Protein AF-A0A166PIR3-F1 (afdb_monomer)

Organism: NCBI:txid1759441

Sequence (147 aa):
MHLSLSPREQIDESRRELRRVRAALDNSKSRRINSALRMPRDEYEPLSVVCKADGERSAQFPENFRCLWSYDLKAAKALAHDYQLPVTSVREVNLNNITAHIGMQTSACIVAIPVPRGRGSRWMCGNATHSTSVRDTIVDLHCIRRG

Structure (mmCIF, N/CA/C/O backbone):
data_AF-A0A166PIR3-F1
#
_entry.id   AF-A0A166PIR3-F1
#
loop_
_atom_site.group_PDB
_atom_site.id
_atom_site.type_symbol
_atom_site.label_atom_id
_atom_site.label_alt_id
_atom_site.label_comp_id
_atom_site.label_asym_id
_atom_site.label_entity_id
_atom_site.label_seq_id
_atom_site.pdbx_PDB_ins_code
_atom_site.Cartn_x
_atom_site.Cartn_y
_atom_site.Cartn_z
_atom_site.occupancy
_atom_site.B_iso_or_equiv
_atom_site.auth_seq_id
_atom_site.auth_comp_id
_atom_site.auth_asym_id
_atom_site.auth_atom_id
_atom_site.pdbx_PDB_model_num
ATOM 1 N N . MET A 1 1 ? -31.248 19.535 7.080 1.00 35.66 1 MET A N 1
ATOM 2 C CA . MET A 1 1 ? -31.543 18.831 8.346 1.00 35.66 1 MET A CA 1
ATOM 3 C C . MET A 1 1 ? -30.239 18.228 8.856 1.00 35.66 1 MET A C 1
ATOM 5 O O . MET A 1 1 ? -29.675 17.402 8.155 1.00 35.66 1 MET A O 1
ATOM 9 N N . HIS A 1 2 ? -29.710 18.693 9.991 1.00 58.38 2 HIS A N 1
ATOM 10 C CA . HIS A 1 2 ? -28.544 18.082 10.643 1.00 58.38 2 HIS A CA 1
ATOM 11 C C . HIS A 1 2 ? -29.064 16.971 11.556 1.00 58.38 2 HIS A C 1
ATOM 13 O O . HIS A 1 2 ? -29.618 17.250 12.618 1.00 58.38 2 HIS A O 1
ATOM 19 N N . LEU A 1 3 ? -28.974 15.724 11.096 1.00 63.56 3 LEU A N 1
ATOM 20 C CA . LEU A 1 3 ? -29.305 14.562 11.912 1.00 63.56 3 LEU A CA 1
ATOM 21 C C . LEU A 1 3 ? -28.157 14.363 12.902 1.00 63.56 3 LEU A C 1
ATOM 23 O O . LEU A 1 3 ? -27.098 13.852 12.551 1.00 63.56 3 LEU A O 1
ATOM 27 N N . SER A 1 4 ? -28.351 14.834 14.131 1.00 74.25 4 SER A N 1
ATOM 28 C CA . SER A 1 4 ? -27.446 14.542 15.235 1.00 74.25 4 SER A CA 1
ATOM 29 C C . SER A 1 4 ? -27.486 13.041 15.508 1.00 74.25 4 SER A C 1
ATOM 31 O O . SER A 1 4 ? -28.507 12.526 15.964 1.00 74.25 4 SER A O 1
ATOM 33 N N . LEU A 1 5 ? -26.377 12.361 15.215 1.00 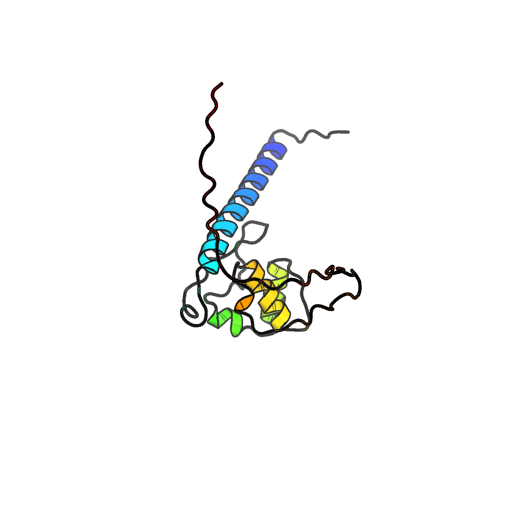76.12 5 LEU A N 1
ATOM 34 C CA . LEU A 1 5 ? -26.131 10.972 15.601 1.00 76.12 5 LEU A CA 1
ATOM 35 C C . LEU A 1 5 ? -26.435 10.780 17.091 1.00 76.12 5 LEU A C 1
ATOM 37 O O . LEU A 1 5 ? -26.172 11.681 17.896 1.00 76.12 5 LEU A O 1
ATOM 41 N N . SER A 1 6 ? -26.949 9.614 17.476 1.00 84.69 6 SER A N 1
ATOM 42 C CA . SER A 1 6 ? -27.104 9.279 18.891 1.00 84.69 6 SER A CA 1
ATOM 43 C C . SER A 1 6 ? -25.738 9.278 19.598 1.00 84.69 6 SER A C 1
ATOM 45 O O . SER A 1 6 ? -24.712 9.029 18.960 1.00 84.69 6 SER A O 1
ATOM 47 N N . PRO A 1 7 ? -25.672 9.496 20.923 1.00 80.38 7 PRO A N 1
ATOM 48 C CA . PRO A 1 7 ? -24.397 9.509 21.647 1.00 80.38 7 PRO A CA 1
ATOM 49 C C . PRO A 1 7 ? -23.550 8.240 21.453 1.00 80.38 7 PRO A C 1
ATOM 51 O O . PRO A 1 7 ?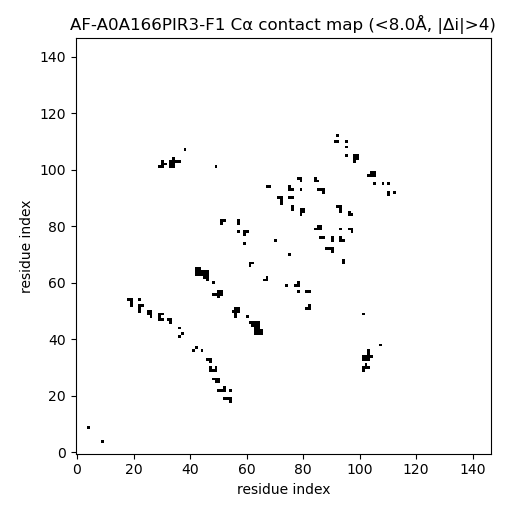 -22.325 8.306 21.459 1.00 80.38 7 PRO A O 1
ATOM 54 N N . ARG A 1 8 ? -24.185 7.079 21.238 1.00 84.62 8 ARG A N 1
ATOM 55 C CA . ARG A 1 8 ? -23.481 5.819 20.951 1.00 84.62 8 ARG A CA 1
ATOM 56 C C . ARG A 1 8 ? -22.851 5.827 19.560 1.00 84.62 8 ARG A C 1
ATOM 58 O O . ARG A 1 8 ? -21.671 5.525 19.429 1.00 84.62 8 ARG A O 1
ATOM 65 N N . GLU A 1 9 ? -23.604 6.256 18.552 1.00 85.00 9 GLU A N 1
ATOM 66 C CA . GLU A 1 9 ? -23.108 6.382 17.177 1.00 85.00 9 GLU A CA 1
ATOM 67 C C . GLU A 1 9 ? -21.992 7.429 17.067 1.00 85.00 9 GLU A C 1
ATOM 69 O O . GLU A 1 9 ? -21.027 7.227 16.336 1.00 85.00 9 GLU A O 1
ATOM 74 N N . GLN A 1 10 ? -22.064 8.513 17.847 1.00 83.81 10 GLN A N 1
ATOM 75 C CA . GLN A 1 10 ? -20.995 9.514 17.925 1.00 83.81 10 GLN A CA 1
ATOM 76 C C . GLN A 1 10 ? -19.699 8.936 18.506 1.00 83.81 10 GLN A C 1
ATOM 78 O O . GLN A 1 10 ? -18.613 9.238 18.008 1.00 83.81 10 GLN A O 1
ATOM 83 N N . ILE A 1 11 ? -19.795 8.100 19.546 1.00 87.75 11 ILE A N 1
ATOM 84 C CA . ILE A 1 11 ? -18.632 7.426 20.140 1.00 87.75 11 ILE A CA 1
ATOM 85 C C . ILE A 1 11 ? -18.026 6.439 19.141 1.00 87.75 11 ILE A C 1
ATOM 87 O O . ILE A 1 11 ? -16.803 6.395 18.989 1.00 87.75 11 ILE A O 1
ATOM 91 N N . ASP A 1 12 ? -18.855 5.664 18.448 1.00 86.88 12 ASP A N 1
ATOM 92 C CA . ASP A 1 12 ? -18.386 4.677 17.477 1.00 86.88 12 ASP A CA 1
ATOM 93 C C . ASP A 1 12 ? -17.743 5.328 16.251 1.00 86.88 12 ASP A C 1
ATOM 95 O O . ASP A 1 12 ? -16.691 4.861 15.798 1.00 86.88 12 ASP A O 1
ATOM 99 N N . GLU A 1 13 ? -18.294 6.442 15.764 1.00 85.69 13 GLU A N 1
ATOM 100 C CA . GLU A 1 13 ? -17.669 7.218 14.692 1.00 85.69 13 GLU A CA 1
ATOM 101 C C . GLU A 1 13 ? -16.367 7.865 15.164 1.00 85.69 13 GLU A C 1
ATOM 103 O O . GLU A 1 13 ? -15.344 7.740 14.496 1.00 85.69 13 GLU A O 1
ATOM 108 N N . SER A 1 14 ? -16.340 8.436 16.370 1.00 84.81 14 SER A N 1
ATOM 109 C CA . SER A 1 14 ? -15.109 8.998 16.945 1.00 84.81 14 SER A CA 1
ATOM 110 C C . SER A 1 14 ? -14.009 7.941 17.075 1.00 84.81 14 SER A C 1
ATOM 112 O O . SER A 1 14 ? -12.848 8.184 16.749 1.00 84.81 14 SER A O 1
ATOM 114 N N . ARG A 1 15 ? -14.358 6.722 17.500 1.00 87.62 15 ARG A N 1
ATOM 115 C CA . ARG A 1 15 ? -13.419 5.592 17.554 1.00 87.62 15 ARG A CA 1
ATOM 116 C C . ARG A 1 15 ? -12.943 5.181 16.164 1.00 87.62 15 ARG A C 1
ATOM 118 O O . ARG A 1 15 ? -11.777 4.819 16.014 1.00 87.62 15 ARG A O 1
ATOM 125 N N . ARG A 1 16 ? -13.822 5.207 15.160 1.00 86.44 16 ARG A N 1
ATOM 126 C CA . ARG A 1 16 ? -13.473 4.922 13.761 1.00 86.44 16 ARG A CA 1
ATOM 127 C C . ARG A 1 16 ? -12.494 5.960 13.223 1.00 86.44 16 ARG A C 1
ATOM 129 O O . ARG A 1 16 ? -11.480 5.576 12.646 1.00 86.44 16 ARG A O 1
ATOM 136 N N . GLU A 1 17 ? -12.743 7.235 13.485 1.00 86.44 17 GLU A N 1
ATOM 137 C CA . GLU A 1 17 ? -11.853 8.332 13.112 1.00 86.44 17 GLU A CA 1
ATOM 138 C C . GLU A 1 17 ? -10.486 8.222 13.786 1.00 86.44 17 GLU A C 1
ATOM 140 O O . GLU A 1 17 ? -9.456 8.290 13.118 1.00 86.44 17 GLU A O 1
ATOM 145 N N . LEU A 1 18 ? -10.441 7.927 15.087 1.00 89.19 18 LEU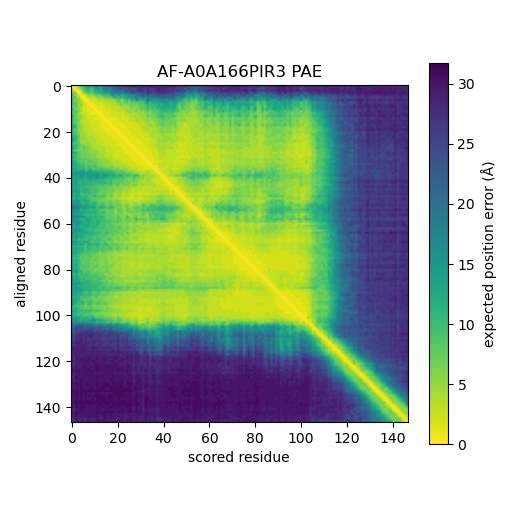 A N 1
ATOM 146 C CA . LEU A 1 18 ? -9.171 7.699 15.781 1.00 89.19 18 LEU A CA 1
ATOM 147 C C . LEU A 1 18 ? -8.373 6.539 15.170 1.00 89.19 18 LEU A C 1
ATOM 149 O O . LEU A 1 18 ? -7.153 6.650 15.031 1.00 89.19 18 LEU A O 1
ATOM 153 N N . ARG A 1 19 ? -9.037 5.449 14.757 1.00 87.19 19 ARG A N 1
ATOM 154 C CA . ARG A 1 19 ? -8.373 4.345 14.042 1.00 87.19 19 ARG A CA 1
ATOM 155 C C . ARG A 1 19 ? -7.810 4.800 12.695 1.00 87.19 19 ARG A C 1
ATOM 157 O O . ARG A 1 19 ? -6.658 4.487 12.403 1.00 87.19 19 ARG A O 1
ATOM 164 N N . ARG A 1 20 ? -8.568 5.581 11.918 1.00 85.56 20 ARG A N 1
ATOM 165 C CA . ARG A 1 20 ? -8.118 6.151 10.634 1.00 85.56 20 ARG A CA 1
ATOM 166 C C . ARG A 1 20 ? -6.888 7.040 10.814 1.00 85.56 20 ARG A C 1
ATOM 168 O O . ARG A 1 20 ? -5.886 6.851 10.128 1.00 85.56 20 ARG A O 1
ATOM 175 N N . VAL A 1 21 ? -6.929 7.965 11.774 1.00 88.50 21 VAL A N 1
ATOM 176 C CA . VAL A 1 21 ? -5.812 8.878 12.068 1.00 88.50 21 VAL A CA 1
ATOM 177 C C . VAL A 1 21 ? -4.588 8.105 12.548 1.00 88.50 21 VAL A C 1
ATOM 179 O O . VAL A 1 21 ? -3.468 8.387 12.115 1.00 88.50 21 VAL A O 1
ATOM 182 N N . ARG A 1 22 ? -4.778 7.098 13.407 1.00 88.44 22 ARG A N 1
ATOM 183 C CA . ARG A 1 22 ? -3.672 6.268 13.883 1.00 88.44 22 ARG A CA 1
ATOM 184 C C . ARG A 1 22 ? -3.019 5.490 12.743 1.00 88.44 22 ARG A C 1
ATOM 186 O O . ARG A 1 22 ? -1.795 5.517 12.633 1.00 88.44 22 ARG A O 1
ATOM 193 N N . ALA A 1 23 ? -3.820 4.869 11.881 1.00 87.38 23 ALA A N 1
ATOM 194 C CA . ALA A 1 23 ? -3.328 4.176 10.697 1.00 87.38 23 ALA A CA 1
ATOM 195 C C . ALA A 1 23 ? -2.573 5.134 9.763 1.00 87.38 23 ALA A C 1
ATOM 197 O O . ALA A 1 23 ? -1.481 4.811 9.307 1.00 87.38 23 ALA A O 1
ATOM 198 N N . ALA A 1 24 ? -3.084 6.348 9.540 1.00 86.50 24 ALA A N 1
ATOM 199 C CA . ALA A 1 24 ? -2.401 7.359 8.733 1.00 86.50 24 ALA A CA 1
ATOM 200 C C . ALA A 1 24 ? -1.043 7.778 9.328 1.00 86.50 24 ALA A C 1
ATOM 202 O O . ALA A 1 24 ? -0.068 7.948 8.590 1.00 86.50 24 ALA A O 1
ATOM 203 N N . LEU 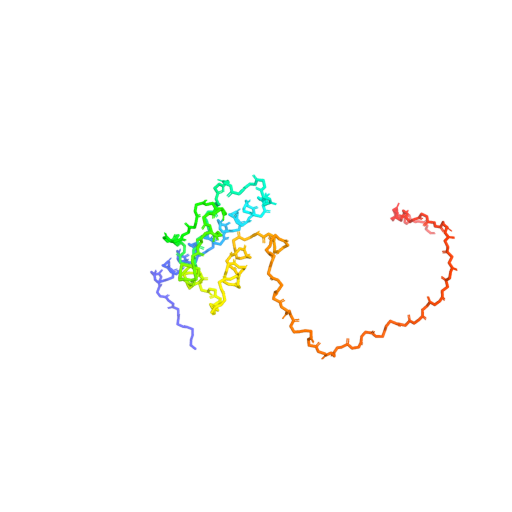A 1 25 ? -0.954 7.910 10.655 1.00 89.69 25 LEU A N 1
ATOM 204 C CA . LEU A 1 25 ? 0.300 8.209 11.346 1.00 89.69 25 LEU A CA 1
ATOM 205 C C . LEU A 1 25 ? 1.314 7.074 11.192 1.00 89.69 25 LEU A C 1
ATOM 207 O O . LEU A 1 25 ? 2.475 7.329 10.867 1.00 89.69 25 LEU A O 1
ATOM 211 N N . ASP A 1 26 ? 0.889 5.836 11.424 1.00 90.00 26 ASP A N 1
ATOM 212 C CA . ASP A 1 26 ? 1.772 4.678 11.316 1.00 90.00 26 ASP A CA 1
ATOM 213 C C . ASP A 1 26 ? 2.206 4.467 9.853 1.00 90.00 26 ASP A C 1
ATOM 215 O O . ASP A 1 26 ? 3.397 4.316 9.597 1.00 90.00 26 ASP A O 1
ATOM 219 N N . ASN A 1 27 ? 1.311 4.674 8.882 1.00 90.44 27 ASN A N 1
ATOM 220 C CA . ASN A 1 27 ? 1.644 4.704 7.454 1.00 90.44 27 ASN A CA 1
ATOM 221 C C . ASN A 1 27 ? 2.685 5.771 7.112 1.00 90.44 27 ASN A C 1
ATOM 223 O O . ASN A 1 27 ? 3.586 5.524 6.316 1.00 90.44 27 ASN A O 1
ATOM 227 N N . SER A 1 28 ? 2.589 6.961 7.707 1.00 88.62 28 SER A N 1
ATOM 228 C CA . SER A 1 28 ? 3.582 8.022 7.515 1.00 88.62 28 SER A CA 1
ATOM 229 C C . SER A 1 28 ? 4.961 7.602 8.033 1.00 88.62 28 SER A C 1
ATOM 231 O O . SER A 1 28 ? 5.967 7.813 7.354 1.00 88.62 28 SER A O 1
ATOM 233 N N . LYS A 1 29 ? 5.026 6.944 9.198 1.00 90.69 29 LYS A N 1
ATOM 234 C CA . LYS A 1 29 ? 6.281 6.397 9.741 1.00 90.69 29 LYS A CA 1
ATOM 235 C C . LYS A 1 29 ? 6.842 5.295 8.850 1.00 90.69 29 LYS A C 1
ATOM 237 O O . LYS A 1 29 ? 8.019 5.351 8.506 1.00 90.69 29 LYS A O 1
ATOM 242 N N . SER A 1 30 ? 6.005 4.351 8.429 1.00 90.75 30 SER A N 1
ATOM 243 C CA . SER A 1 30 ? 6.403 3.263 7.536 1.00 90.75 30 SER A CA 1
ATOM 244 C C . SER A 1 30 ? 6.928 3.791 6.208 1.00 90.75 30 SER A C 1
ATOM 246 O O . SER A 1 30 ? 8.013 3.403 5.791 1.00 90.75 30 SER A O 1
ATOM 248 N N . ARG A 1 31 ? 6.246 4.769 5.599 1.00 90.75 31 ARG A N 1
ATOM 249 C CA . ARG A 1 31 ? 6.712 5.431 4.371 1.00 90.75 31 ARG A CA 1
ATOM 250 C C . ARG A 1 31 ? 8.060 6.116 4.552 1.00 90.75 31 ARG A C 1
ATOM 252 O O . ARG A 1 31 ? 8.899 6.019 3.667 1.00 90.75 31 ARG A O 1
ATOM 259 N N . ARG A 1 32 ? 8.304 6.772 5.692 1.00 89.12 32 ARG A N 1
ATOM 260 C CA . ARG A 1 32 ? 9.613 7.380 5.991 1.00 89.12 32 ARG A CA 1
ATOM 261 C C . ARG A 1 32 ? 10.717 6.331 6.088 1.00 89.12 32 ARG A C 1
ATOM 263 O O . ARG A 1 32 ? 11.764 6.526 5.480 1.00 89.12 32 ARG A O 1
ATOM 270 N N . ILE A 1 33 ? 10.469 5.228 6.792 1.00 88.06 33 ILE A N 1
ATOM 271 C CA . ILE A 1 33 ? 11.425 4.116 6.905 1.00 88.06 33 ILE A CA 1
ATOM 272 C C . ILE A 1 33 ? 11.708 3.532 5.518 1.00 88.06 33 ILE A C 1
ATOM 274 O O . ILE A 1 33 ? 12.859 3.468 5.103 1.00 88.06 33 ILE A O 1
ATOM 278 N N . ASN A 1 34 ? 10.662 3.220 4.752 1.00 88.38 34 ASN A N 1
ATOM 279 C CA . ASN A 1 34 ? 10.792 2.657 3.409 1.00 88.38 34 ASN A CA 1
ATOM 280 C C . ASN A 1 34 ? 11.501 3.615 2.438 1.00 88.38 34 ASN A C 1
ATOM 282 O O . ASN A 1 34 ? 12.246 3.168 1.573 1.00 88.38 34 ASN A O 1
ATOM 286 N N . SER A 1 35 ? 11.310 4.930 2.590 1.00 85.75 35 SER A N 1
ATOM 287 C CA . SER A 1 35 ? 11.978 5.951 1.770 1.00 85.75 35 SER A CA 1
ATOM 288 C C . SER A 1 35 ? 13.483 6.062 2.024 1.00 85.75 35 SER A C 1
ATOM 290 O O . SER A 1 35 ? 14.214 6.557 1.162 1.00 85.75 35 SER A O 1
ATOM 292 N N . ALA A 1 36 ? 13.937 5.638 3.209 1.00 86.69 36 ALA A N 1
ATOM 293 C CA . ALA A 1 36 ? 15.345 5.652 3.583 1.00 86.69 36 ALA A CA 1
ATOM 294 C C . ALA A 1 36 ? 16.123 4.502 2.932 1.00 86.69 36 ALA A C 1
ATOM 296 O O . ALA A 1 36 ? 17.331 4.631 2.744 1.00 86.69 36 ALA A O 1
ATOM 297 N N . LEU A 1 37 ? 15.431 3.422 2.554 1.00 84.56 37 LEU A N 1
ATOM 298 C CA . LEU A 1 37 ? 16.031 2.259 1.916 1.00 84.56 37 LEU A CA 1
ATOM 299 C C . LEU A 1 37 ? 16.492 2.602 0.492 1.00 84.56 37 LEU A C 1
ATOM 301 O O . LEU A 1 37 ? 15.784 3.251 -0.290 1.00 84.56 37 LEU A O 1
ATOM 305 N N . ARG A 1 38 ? 17.709 2.181 0.147 1.00 80.56 38 ARG A N 1
ATOM 306 C CA . ARG A 1 38 ? 18.366 2.470 -1.130 1.00 80.56 38 ARG A CA 1
ATOM 307 C C . ARG A 1 38 ? 18.639 1.186 -1.898 1.00 80.56 38 ARG A C 1
ATOM 309 O O . ARG A 1 38 ? 19.477 0.371 -1.527 1.00 80.56 38 ARG A O 1
ATOM 316 N N . MET A 1 39 ? 18.001 1.059 -3.056 1.00 77.31 39 MET A N 1
ATOM 317 C CA . MET A 1 39 ? 18.332 0.006 -4.016 1.00 77.31 39 MET A CA 1
ATOM 318 C C . MET A 1 39 ? 19.654 0.331 -4.738 1.00 77.31 39 MET A C 1
ATOM 320 O O . MET A 1 39 ? 19.889 1.502 -5.048 1.00 77.31 39 MET A O 1
ATOM 324 N N . PRO A 1 40 ? 20.517 -0.662 -5.034 1.00 78.81 40 PRO A N 1
ATOM 325 C CA . PRO A 1 40 ? 20.353 -2.103 -4.784 1.00 78.81 40 PRO A CA 1
ATOM 326 C C . PRO A 1 40 ? 20.875 -2.589 -3.418 1.00 78.81 40 PRO A C 1
ATOM 328 O O . PRO A 1 40 ? 20.782 -3.775 -3.130 1.00 78.81 40 PRO A O 1
ATOM 331 N N . ARG A 1 41 ? 21.448 -1.711 -2.585 1.00 82.00 41 ARG A N 1
ATOM 332 C CA . ARG A 1 41 ? 22.112 -2.093 -1.325 1.00 82.00 41 ARG A CA 1
ATOM 333 C C . ARG A 1 41 ? 21.165 -2.784 -0.340 1.00 82.00 41 ARG A C 1
ATOM 335 O O . ARG A 1 41 ? 21.543 -3.788 0.250 1.00 82.00 41 ARG A O 1
ATOM 342 N N . ASP A 1 42 ? 19.955 -2.255 -0.208 1.00 82.38 42 ASP A N 1
ATOM 343 C CA . ASP A 1 42 ? 19.008 -2.634 0.843 1.00 82.38 42 ASP A CA 1
ATOM 344 C C . ASP A 1 42 ? 17.881 -3.538 0.300 1.00 82.38 42 ASP A C 1
ATOM 346 O O . ASP A 1 42 ? 16.754 -3.513 0.786 1.00 82.38 42 ASP A O 1
ATOM 350 N N . GLU A 1 43 ? 18.144 -4.322 -0.755 1.00 80.06 43 GLU A N 1
ATOM 351 C CA . GLU A 1 43 ? 17.100 -5.096 -1.453 1.00 80.06 43 GLU A CA 1
ATOM 352 C C . GLU A 1 43 ? 16.481 -6.234 -0.620 1.00 80.06 43 GLU A C 1
ATOM 354 O O . GLU A 1 43 ? 15.338 -6.633 -0.872 1.00 80.06 43 GLU A O 1
ATOM 359 N N . TYR A 1 44 ? 17.230 -6.731 0.369 1.00 85.56 44 TYR A N 1
ATOM 360 C CA . TYR A 1 44 ? 16.817 -7.780 1.307 1.00 85.56 44 TYR A CA 1
ATOM 361 C C . TYR A 1 44 ? 16.314 -7.226 2.643 1.00 85.56 44 TYR A C 1
ATOM 363 O O . TYR A 1 44 ? 15.828 -8.001 3.466 1.00 85.56 44 TYR A O 1
ATOM 371 N N . GLU A 1 45 ? 16.426 -5.914 2.868 1.00 86.25 45 GLU A N 1
ATOM 372 C CA . GLU A 1 45 ? 15.950 -5.295 4.103 1.00 86.25 45 GLU A CA 1
ATOM 373 C C . GLU A 1 45 ? 14.417 -5.390 4.191 1.00 86.25 45 GLU A C 1
ATOM 375 O O . GLU A 1 45 ? 13.719 -5.256 3.174 1.00 86.25 45 GLU A O 1
ATOM 380 N N . PRO A 1 46 ? 13.867 -5.635 5.393 1.00 87.06 46 PRO A N 1
ATOM 381 C CA . PRO A 1 46 ? 12.437 -5.812 5.569 1.00 87.06 46 PRO A CA 1
ATOM 382 C C . PRO A 1 46 ? 11.696 -4.489 5.360 1.00 87.06 46 PRO A C 1
ATOM 384 O O . PRO A 1 46 ? 12.041 -3.458 5.946 1.00 87.06 46 PRO A O 1
ATOM 387 N N . LEU A 1 47 ? 10.624 -4.516 4.566 1.00 86.12 47 LEU A N 1
ATOM 388 C CA . LEU A 1 47 ? 9.770 -3.343 4.400 1.00 86.12 47 LEU A CA 1
ATOM 389 C C . LEU A 1 47 ? 8.921 -3.104 5.646 1.00 86.12 47 LEU A C 1
ATOM 391 O O . LEU A 1 47 ? 8.287 -4.006 6.197 1.00 86.12 47 LEU A O 1
ATOM 395 N N . SER A 1 48 ? 8.799 -1.835 6.025 1.00 88.12 48 SER A N 1
ATOM 396 C CA . SER A 1 48 ? 7.801 -1.424 7.000 1.00 88.12 48 SER A CA 1
ATOM 397 C C . SER A 1 48 ? 6.407 -1.479 6.371 1.00 88.12 48 SER A C 1
ATOM 399 O O . SER A 1 48 ? 6.139 -0.829 5.354 1.00 88.12 48 SER A O 1
ATOM 401 N N . VAL A 1 49 ? 5.513 -2.253 6.989 1.00 86.25 49 VAL A N 1
ATOM 402 C CA . VAL A 1 49 ? 4.161 -2.502 6.476 1.00 86.25 49 VAL A CA 1
ATOM 403 C C . VAL A 1 49 ? 3.319 -1.231 6.497 1.00 86.25 49 VAL A C 1
ATOM 405 O O . VAL A 1 49 ? 3.118 -0.630 7.549 1.00 86.25 49 VAL A O 1
ATOM 408 N N . VAL A 1 50 ? 2.774 -0.869 5.337 1.00 86.44 50 VAL A N 1
ATOM 409 C CA . VAL A 1 50 ? 1.783 0.204 5.204 1.00 86.44 50 VAL A CA 1
ATOM 410 C C . VAL A 1 50 ? 0.391 -0.415 5.334 1.00 86.44 50 VAL A C 1
ATOM 412 O O . VAL A 1 50 ? 0.030 -1.313 4.572 1.00 86.44 50 VAL A O 1
ATOM 415 N N . CYS A 1 51 ? -0.390 0.041 6.306 1.00 85.88 51 CYS A N 1
ATOM 416 C CA . CYS A 1 51 ? -1.773 -0.376 6.494 1.00 85.88 51 CYS A CA 1
ATOM 417 C C . CYS A 1 51 ? -2.691 0.222 5.418 1.00 85.88 51 CYS A C 1
ATOM 419 O O . CYS A 1 51 ? -2.462 1.317 4.895 1.00 85.88 51 CYS A O 1
ATOM 421 N N . LYS A 1 52 ? -3.769 -0.495 5.123 1.00 84.94 52 LYS A N 1
ATOM 422 C CA . LYS A 1 52 ? -4.894 -0.059 4.297 1.00 84.94 52 LYS A CA 1
ATOM 423 C C . LYS A 1 52 ? -5.693 1.052 4.996 1.00 84.94 52 LYS A C 1
ATOM 425 O O . LYS A 1 52 ? -5.453 1.394 6.156 1.00 84.94 52 LYS A O 1
ATOM 430 N N . ALA A 1 53 ? -6.663 1.628 4.284 1.00 72.06 53 ALA A N 1
ATOM 431 C CA . ALA A 1 53 ? -7.528 2.696 4.802 1.00 72.06 53 ALA A CA 1
ATOM 432 C C . ALA A 1 53 ? -8.436 2.251 5.969 1.00 72.06 53 ALA A C 1
ATOM 434 O O . ALA A 1 53 ? -8.878 3.078 6.766 1.00 72.06 53 ALA A O 1
ATOM 435 N N . ASP A 1 54 ? -8.698 0.950 6.076 1.00 69.75 54 ASP A N 1
ATOM 436 C CA . ASP A 1 54 ? -9.401 0.307 7.192 1.00 69.75 54 ASP A CA 1
ATOM 437 C C . ASP A 1 54 ? -8.498 0.081 8.425 1.00 69.75 54 ASP A C 1
ATOM 439 O O . ASP A 1 54 ? -9.001 -0.215 9.510 1.00 69.75 54 ASP A O 1
ATOM 443 N N . GLY A 1 55 ? -7.185 0.301 8.291 1.00 70.31 55 GLY A N 1
ATOM 444 C CA . GLY A 1 55 ? -6.178 0.058 9.322 1.00 70.31 55 GLY A CA 1
ATOM 445 C C . GLY A 1 55 ? -5.604 -1.362 9.317 1.00 70.31 55 GLY A C 1
ATOM 446 O O . GLY A 1 55 ? -4.681 -1.633 10.087 1.00 70.31 55 GLY A O 1
ATOM 447 N N . GLU A 1 56 ? -6.088 -2.251 8.449 1.00 80.06 56 GLU A N 1
ATOM 448 C CA . GLU A 1 56 ? -5.591 -3.618 8.320 1.00 80.06 56 GLU A CA 1
ATOM 449 C C . GLU A 1 56 ? -4.362 -3.705 7.410 1.00 80.06 56 GLU A C 1
ATOM 451 O O . GLU A 1 56 ? -4.060 -2.820 6.608 1.00 80.06 56 GLU A O 1
ATOM 456 N N . ARG A 1 57 ? -3.612 -4.800 7.536 1.00 81.25 57 ARG A N 1
ATOM 457 C CA . ARG A 1 57 ? -2.455 -5.089 6.681 1.00 81.25 57 ARG A CA 1
ATOM 458 C C . ARG A 1 57 ? -2.913 -5.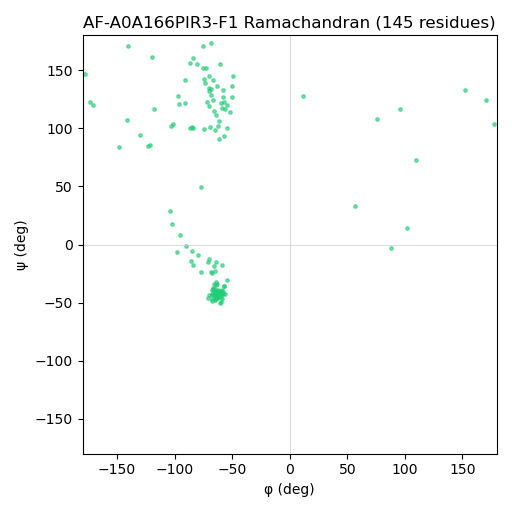913 5.480 1.00 81.25 57 ARG A C 1
ATOM 460 O O . ARG A 1 57 ? -3.748 -6.799 5.630 1.00 81.25 57 ARG A O 1
ATOM 467 N N . SER A 1 58 ? -2.363 -5.657 4.292 1.00 81.44 58 SER A N 1
ATOM 468 C CA . SER A 1 58 ? -2.600 -6.560 3.160 1.00 81.44 58 SER A CA 1
ATOM 469 C C . SER A 1 58 ? -1.918 -7.904 3.416 1.00 81.44 58 SER A C 1
ATOM 471 O O . SER A 1 58 ? -0.750 -7.948 3.797 1.00 81.44 58 SER A O 1
ATOM 473 N N . ALA A 1 59 ? -2.638 -9.001 3.170 1.00 79.88 59 ALA A N 1
ATOM 474 C CA . ALA A 1 59 ? -2.081 -10.352 3.225 1.00 79.88 59 ALA A CA 1
ATOM 475 C C . ALA A 1 59 ? -1.028 -10.600 2.129 1.00 79.88 59 ALA A C 1
ATOM 477 O O . ALA A 1 59 ? -0.238 -11.530 2.230 1.00 79.88 59 ALA A O 1
ATOM 478 N N . GLN A 1 60 ? -1.022 -9.769 1.085 1.00 79.94 60 GLN A N 1
ATOM 479 C CA . GLN A 1 60 ? -0.088 -9.840 -0.036 1.00 79.94 60 GLN A CA 1
ATOM 480 C C . GLN A 1 60 ? 1.025 -8.794 0.076 1.00 79.94 60 GLN A C 1
ATOM 482 O O . GLN A 1 60 ? 1.659 -8.457 -0.922 1.00 79.94 60 GLN A O 1
ATOM 487 N N . PHE A 1 61 ? 1.240 -8.224 1.266 1.00 84.69 61 PHE A N 1
ATOM 488 C CA . PHE A 1 61 ? 2.328 -7.277 1.449 1.00 84.69 61 PHE A CA 1
ATOM 489 C C . PHE A 1 61 ? 3.680 -8.007 1.340 1.00 84.69 61 PHE A C 1
ATOM 491 O O . PHE A 1 61 ? 3.875 -9.024 2.009 1.00 84.69 61 PHE A O 1
ATOM 498 N N . PRO A 1 62 ? 4.612 -7.517 0.508 1.00 86.06 62 PRO A N 1
ATOM 499 C CA . PRO A 1 62 ? 5.912 -8.148 0.315 1.00 86.06 62 PRO A CA 1
ATOM 500 C C . PRO A 1 62 ? 6.791 -8.005 1.565 1.00 86.06 62 PRO A C 1
ATOM 502 O O . PRO A 1 62 ? 6.774 -6.972 2.230 1.00 86.06 62 PRO A O 1
ATOM 505 N N . GLU A 1 63 ? 7.607 -9.020 1.850 1.00 86.81 63 GLU A N 1
ATOM 506 C CA . GLU A 1 63 ? 8.561 -8.978 2.968 1.00 86.81 63 GLU A CA 1
ATOM 507 C C . GLU A 1 63 ? 9.711 -7.996 2.708 1.00 86.81 63 GLU A C 1
ATOM 509 O O . GLU A 1 63 ? 10.081 -7.215 3.581 1.00 86.81 63 GLU A O 1
ATOM 514 N N . ASN A 1 64 ? 10.258 -8.019 1.491 1.00 85.81 64 ASN A N 1
ATOM 515 C CA . ASN A 1 64 ? 11.386 -7.198 1.055 1.00 85.81 64 ASN A CA 1
ATOM 516 C C . ASN A 1 64 ? 11.183 -6.710 -0.395 1.00 85.81 64 ASN A C 1
ATOM 518 O O . ASN A 1 64 ? 10.256 -7.137 -1.099 1.00 85.81 64 ASN A O 1
ATOM 522 N N . PHE A 1 65 ? 12.046 -5.804 -0.866 1.00 82.06 65 PHE A N 1
ATOM 523 C CA . PHE A 1 65 ? 11.940 -5.280 -2.232 1.00 82.06 65 PHE A CA 1
ATOM 524 C C . PHE A 1 65 ? 12.210 -6.365 -3.268 1.00 82.06 65 PHE A C 1
ATOM 526 O O . PHE A 1 65 ? 11.555 -6.400 -4.305 1.00 82.06 65 PHE A O 1
ATOM 533 N N . ARG A 1 66 ? 13.107 -7.311 -2.987 1.00 84.69 66 ARG A N 1
ATOM 534 C CA . ARG A 1 66 ? 13.345 -8.438 -3.893 1.00 84.69 66 ARG A CA 1
ATOM 535 C C . ARG A 1 66 ? 12.058 -9.223 -4.189 1.00 84.69 66 ARG A C 1
ATOM 537 O O . ARG A 1 66 ? 11.796 -9.538 -5.349 1.00 84.69 66 ARG A O 1
ATOM 544 N N . CYS A 1 67 ? 11.241 -9.478 -3.171 1.00 87.31 67 CYS A N 1
ATOM 545 C CA . CYS A 1 67 ? 9.939 -10.130 -3.286 1.00 87.31 67 CYS A CA 1
ATOM 546 C C . CYS A 1 67 ? 8.935 -9.277 -4.065 1.00 87.31 67 CYS A C 1
ATOM 548 O O . CYS A 1 67 ? 8.217 -9.807 -4.903 1.00 87.31 67 CYS A O 1
ATOM 550 N N . LEU A 1 68 ? 8.896 -7.957 -3.854 1.00 86.81 68 LEU A N 1
ATOM 551 C CA . LEU A 1 68 ? 7.984 -7.097 -4.616 1.00 86.81 68 LEU A CA 1
ATOM 552 C C . LEU A 1 68 ? 8.321 -7.097 -6.125 1.00 86.81 68 LEU A C 1
ATOM 554 O O . LEU A 1 68 ? 7.421 -7.034 -6.957 1.00 86.81 68 LEU A O 1
ATOM 558 N N . TRP A 1 69 ? 9.598 -7.234 -6.499 1.00 85.44 69 TRP A N 1
ATOM 559 C CA . TRP A 1 69 ? 10.041 -7.212 -7.900 1.00 85.44 69 TRP A CA 1
ATOM 560 C C . TRP A 1 69 ? 9.895 -8.584 -8.561 1.00 85.44 69 TRP A C 1
ATOM 562 O O . TRP A 1 69 ? 9.888 -8.672 -9.789 1.00 85.44 69 TRP A O 1
ATOM 572 N N . SER A 1 70 ? 9.751 -9.650 -7.769 1.00 88.06 70 SER A N 1
ATOM 573 C CA . SER A 1 70 ? 9.454 -10.992 -8.268 1.00 88.06 70 SER A CA 1
ATOM 574 C C . SER A 1 70 ? 7.959 -11.244 -8.486 1.00 88.06 70 SER A C 1
ATOM 576 O O . SER A 1 70 ? 7.605 -12.289 -9.032 1.00 88.06 70 SER A O 1
ATOM 578 N N . TYR A 1 71 ? 7.080 -10.305 -8.114 1.00 89.38 71 TYR A N 1
ATOM 579 C CA . TYR A 1 71 ? 5.640 -10.452 -8.320 1.00 89.38 71 TYR A CA 1
ATOM 580 C C . TYR A 1 71 ? 5.284 -10.534 -9.804 1.00 89.38 71 TYR A C 1
ATOM 582 O O . TYR A 1 71 ? 5.761 -9.771 -10.651 1.00 89.38 71 TYR A O 1
ATOM 590 N N . ASP A 1 72 ? 4.395 -11.471 -10.118 1.00 89.62 72 ASP A N 1
ATOM 591 C CA . ASP A 1 72 ? 3.784 -11.564 -11.430 1.00 89.62 72 ASP A CA 1
ATOM 592 C C . ASP A 1 72 ? 2.721 -10.466 -11.606 1.00 89.62 72 ASP A C 1
ATOM 594 O O . ASP A 1 72 ? 2.341 -9.744 -10.678 1.00 89.62 72 ASP A O 1
ATOM 598 N N . LEU A 1 73 ? 2.219 -10.314 -12.833 1.00 89.75 73 LEU A N 1
ATOM 599 C CA . LEU A 1 73 ? 1.183 -9.321 -13.116 1.00 89.75 73 LEU A CA 1
ATOM 600 C C . LEU A 1 73 ? -0.060 -9.530 -12.236 1.00 89.75 73 LEU A C 1
ATOM 602 O O . LEU A 1 73 ? -0.694 -8.556 -11.838 1.00 89.75 73 LEU A O 1
ATOM 606 N N . LYS A 1 74 ? -0.421 -10.782 -11.935 1.00 91.62 74 LYS A N 1
ATOM 607 C CA . LYS A 1 74 ? -1.608 -11.111 -11.144 1.00 91.62 74 LYS A CA 1
ATOM 608 C C . LYS A 1 74 ? -1.454 -10.653 -9.692 1.00 91.62 74 LYS A C 1
ATOM 610 O O . LYS A 1 74 ? -2.350 -9.974 -9.195 1.00 91.62 74 LYS A O 1
ATOM 615 N N . ALA A 1 75 ? -0.329 -10.958 -9.050 1.00 90.00 75 ALA A N 1
ATOM 616 C CA . ALA A 1 75 ? -0.009 -10.517 -7.697 1.00 90.00 75 ALA A CA 1
ATOM 617 C C . ALA A 1 75 ? 0.123 -8.992 -7.625 1.00 90.00 75 ALA A C 1
ATOM 619 O O . ALA A 1 75 ? -0.463 -8.372 -6.744 1.00 90.00 75 ALA A O 1
ATOM 620 N N . ALA A 1 76 ? 0.786 -8.360 -8.601 1.00 89.38 76 ALA A N 1
ATOM 621 C CA . ALA A 1 76 ? 0.898 -6.901 -8.650 1.00 89.38 76 ALA A CA 1
ATOM 622 C C . ALA A 1 76 ? -0.475 -6.213 -8.779 1.00 89.38 76 ALA A C 1
ATOM 624 O O . ALA A 1 76 ? -0.724 -5.199 -8.131 1.00 89.38 76 ALA A O 1
ATOM 625 N N . LYS A 1 77 ? -1.396 -6.764 -9.583 1.00 91.12 77 LYS A N 1
ATOM 626 C CA . LYS A 1 77 ? -2.772 -6.250 -9.696 1.00 91.12 77 LYS A CA 1
ATOM 627 C C . LYS A 1 77 ? -3.569 -6.442 -8.410 1.00 91.12 77 LYS A C 1
ATOM 629 O O . LYS A 1 77 ? -4.288 -5.532 -8.012 1.00 91.12 77 LYS A O 1
ATOM 634 N N . ALA A 1 78 ? -3.456 -7.613 -7.787 1.00 90.38 78 ALA A N 1
ATOM 635 C CA . ALA A 1 78 ? -4.158 -7.917 -6.547 1.00 90.38 78 ALA A CA 1
ATOM 636 C C . ALA A 1 78 ? -3.684 -7.003 -5.406 1.00 90.38 78 ALA A C 1
ATOM 638 O O . ALA A 1 78 ? -4.514 -6.402 -4.729 1.00 90.38 78 ALA A O 1
ATOM 639 N N . LEU A 1 79 ? -2.373 -6.775 -5.294 1.00 89.69 79 LEU A N 1
ATOM 640 C CA . LEU A 1 79 ? -1.804 -5.833 -4.335 1.00 89.69 79 LEU A CA 1
ATOM 641 C C . LEU A 1 79 ? -2.244 -4.388 -4.615 1.00 89.69 79 LEU A C 1
ATOM 643 O O . LEU A 1 79 ? -2.655 -3.678 -3.702 1.00 89.69 79 LEU A O 1
ATOM 647 N N . ALA A 1 80 ? -2.213 -3.946 -5.876 1.00 88.94 80 ALA A N 1
ATOM 648 C CA . ALA A 1 80 ? -2.691 -2.613 -6.244 1.00 88.94 80 ALA A CA 1
ATOM 649 C C . ALA A 1 80 ? -4.180 -2.422 -5.901 1.00 88.94 80 ALA A C 1
ATOM 651 O O . ALA A 1 80 ? -4.550 -1.388 -5.351 1.00 88.94 80 ALA A O 1
ATOM 652 N N . HIS A 1 81 ? -5.017 -3.430 -6.154 1.00 89.62 81 HIS A N 1
ATOM 653 C CA . HIS A 1 81 ? -6.436 -3.416 -5.796 1.00 89.62 81 HIS A CA 1
ATOM 654 C C . HIS A 1 81 ? -6.649 -3.339 -4.278 1.00 89.62 81 HIS A C 1
ATOM 656 O O . HIS A 1 81 ? -7.467 -2.551 -3.806 1.00 89.62 81 HIS A O 1
ATOM 662 N N . ASP A 1 82 ? -5.873 -4.100 -3.508 1.00 88.50 82 ASP A N 1
ATOM 663 C CA . ASP A 1 82 ? -5.900 -4.102 -2.043 1.00 88.50 82 ASP A CA 1
ATOM 664 C C . ASP A 1 82 ? -5.642 -2.718 -1.433 1.00 88.50 82 ASP A C 1
ATOM 666 O O . ASP A 1 82 ? -6.237 -2.367 -0.413 1.00 88.50 82 ASP A O 1
ATOM 670 N N . TYR A 1 83 ? -4.776 -1.931 -2.071 1.00 86.38 83 TYR A N 1
ATOM 671 C CA . TYR A 1 83 ? -4.460 -0.554 -1.689 1.00 86.38 83 TYR A CA 1
ATOM 672 C C . TYR A 1 83 ? -5.280 0.500 -2.447 1.00 86.38 83 TYR A C 1
ATOM 674 O O . TYR A 1 83 ? -5.006 1.692 -2.310 1.00 86.38 83 TYR A O 1
ATOM 682 N N . GLN A 1 84 ? -6.286 0.082 -3.225 1.00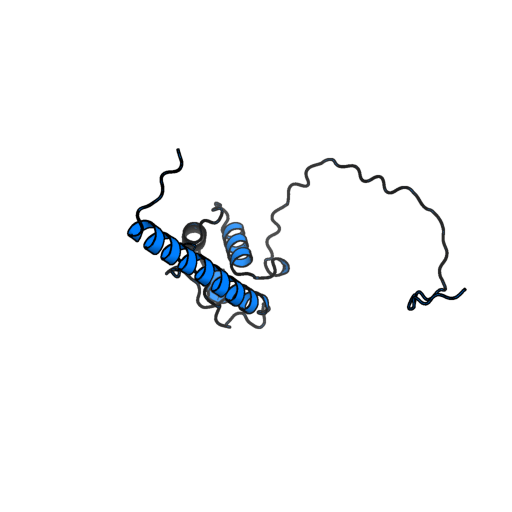 87.38 84 GLN A N 1
ATOM 683 C CA . GLN A 1 84 ? -7.161 0.956 -4.020 1.00 87.38 84 GLN A CA 1
ATOM 684 C C . GLN A 1 84 ? -6.377 1.855 -4.997 1.00 87.38 84 GLN A C 1
ATOM 686 O O . GLN A 1 84 ? -6.755 2.992 -5.278 1.00 87.38 84 GLN A O 1
ATOM 691 N N . LEU A 1 85 ? -5.258 1.343 -5.514 1.00 87.31 85 LEU A N 1
ATOM 692 C CA . LEU A 1 85 ? -4.412 2.013 -6.494 1.00 87.31 85 LEU A CA 1
ATOM 693 C C . LEU A 1 85 ? -4.909 1.751 -7.926 1.00 87.31 85 LEU A C 1
ATOM 695 O O . LEU A 1 85 ? -5.535 0.720 -8.186 1.00 87.31 85 LEU A O 1
ATOM 699 N N . PRO A 1 86 ? -4.592 2.636 -8.890 1.00 86.94 86 PRO A N 1
ATOM 700 C CA . PRO A 1 86 ? -4.914 2.409 -10.295 1.00 86.94 86 PRO A CA 1
ATOM 701 C C . PRO A 1 86 ? -4.261 1.127 -10.827 1.00 86.94 86 PRO A C 1
ATOM 703 O O . PRO A 1 86 ? -3.034 0.987 -10.814 1.00 86.94 86 PRO A O 1
ATOM 706 N N . VAL A 1 87 ? -5.091 0.208 -11.326 1.00 89.88 87 VAL A N 1
ATOM 707 C CA . VAL A 1 87 ? -4.661 -1.083 -11.873 1.00 89.88 87 VAL A CA 1
ATOM 708 C C . VAL A 1 87 ? -4.551 -1.003 -13.394 1.00 89.88 87 VAL A C 1
ATOM 710 O O . VAL A 1 87 ? -5.498 -0.630 -14.081 1.00 89.88 87 VAL A O 1
ATOM 713 N N . THR A 1 88 ? -3.405 -1.410 -13.932 1.00 88.31 88 THR A N 1
ATOM 714 C CA . THR A 1 88 ? -3.101 -1.429 -15.370 1.00 88.31 88 THR A CA 1
ATOM 715 C C . THR A 1 88 ? -2.793 -2.856 -15.842 1.00 88.31 88 THR A C 1
ATOM 717 O O . THR A 1 88 ? -2.482 -3.750 -15.051 1.00 88.31 88 THR A O 1
ATOM 720 N N . SER A 1 89 ? -2.870 -3.110 -17.151 1.00 87.50 89 SER A N 1
ATOM 721 C CA . SER A 1 89 ? -2.415 -4.365 -17.774 1.00 87.50 89 SER A CA 1
ATOM 722 C C . SER A 1 89 ? -0.891 -4.533 -17.786 1.00 87.50 89 SER A C 1
ATOM 724 O O . SER A 1 89 ? -0.413 -5.638 -18.022 1.00 87.50 89 SER A O 1
ATOM 726 N N . VAL A 1 90 ? -0.140 -3.469 -17.497 1.00 86.81 90 VAL A N 1
ATOM 727 C CA . VAL A 1 90 ? 1.325 -3.448 -17.479 1.00 86.81 90 VAL A CA 1
ATOM 728 C C . VAL A 1 90 ? 1.819 -3.657 -16.047 1.00 86.81 90 VAL A C 1
ATOM 730 O O . VAL A 1 90 ? 1.495 -2.868 -15.157 1.00 86.81 90 VAL A O 1
ATOM 733 N N . ARG A 1 91 ? 2.607 -4.716 -15.821 1.00 88.19 91 ARG A N 1
ATOM 734 C CA . ARG A 1 91 ? 3.112 -5.110 -14.492 1.00 88.19 91 ARG A CA 1
ATOM 735 C C . ARG A 1 91 ? 3.930 -3.988 -13.870 1.00 88.19 91 ARG A C 1
ATOM 737 O O . ARG A 1 91 ? 3.721 -3.626 -12.721 1.00 88.19 91 ARG A O 1
ATOM 744 N N . GLU A 1 92 ? 4.820 -3.426 -14.664 1.00 86.00 92 GLU A N 1
ATOM 745 C CA . GLU A 1 92 ? 5.753 -2.373 -14.302 1.00 86.00 92 GLU A CA 1
ATOM 746 C C . GLU A 1 92 ? 5.038 -1.127 -13.780 1.00 86.00 92 GLU A C 1
ATOM 748 O O . GLU A 1 92 ? 5.439 -0.561 -12.771 1.00 86.00 92 GLU A O 1
ATOM 753 N N . VAL A 1 93 ? 3.939 -0.729 -14.427 1.00 85.62 93 VAL A N 1
ATOM 754 C CA . VAL A 1 93 ? 3.133 0.420 -13.993 1.00 85.62 93 VAL A CA 1
ATOM 755 C C . VAL A 1 93 ? 2.492 0.141 -12.634 1.00 85.62 93 VAL A C 1
ATOM 757 O O . VAL A 1 93 ? 2.503 1.009 -11.765 1.00 85.62 93 VAL A O 1
ATOM 760 N N . ASN A 1 94 ? 1.989 -1.078 -12.416 1.00 88.31 94 ASN A N 1
ATOM 761 C CA . ASN A 1 94 ? 1.415 -1.464 -11.126 1.00 88.31 94 ASN A CA 1
ATOM 762 C C . ASN A 1 94 ? 2.477 -1.467 -10.023 1.00 88.31 94 ASN A C 1
ATOM 764 O O . ASN A 1 94 ? 2.245 -0.900 -8.958 1.00 88.31 94 ASN A O 1
ATOM 768 N N . LEU A 1 95 ? 3.652 -2.047 -10.290 1.00 88.00 95 LEU A N 1
ATOM 769 C CA . LEU A 1 95 ? 4.770 -2.040 -9.348 1.00 88.00 95 LEU A CA 1
ATOM 770 C C . LEU A 1 95 ? 5.210 -0.609 -9.024 1.00 88.00 95 LEU A C 1
ATOM 772 O O . LEU A 1 95 ? 5.355 -0.288 -7.853 1.00 88.00 95 LEU A O 1
ATOM 776 N N . ASN A 1 96 ? 5.312 0.274 -10.020 1.00 86.88 96 ASN A N 1
ATOM 777 C CA . ASN A 1 96 ? 5.650 1.684 -9.811 1.00 86.88 96 ASN A CA 1
ATOM 778 C C . ASN A 1 96 ? 4.618 2.420 -8.943 1.00 86.88 96 ASN A C 1
ATOM 780 O O . A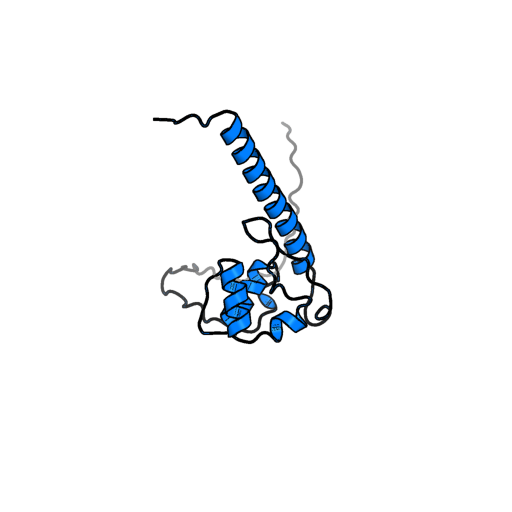SN A 1 96 ? 4.984 3.213 -8.077 1.00 86.88 96 ASN A O 1
ATOM 784 N N . ASN A 1 97 ? 3.326 2.157 -9.151 1.00 87.19 97 ASN A N 1
ATOM 785 C CA . ASN A 1 97 ? 2.266 2.739 -8.328 1.00 87.19 97 ASN A CA 1
ATOM 786 C C . ASN A 1 97 ? 2.372 2.263 -6.872 1.00 87.19 97 ASN A C 1
ATOM 788 O O . ASN A 1 97 ? 2.220 3.057 -5.942 1.00 87.19 97 ASN A O 1
ATOM 792 N N . ILE A 1 98 ? 2.666 0.976 -6.671 1.00 89.12 98 ILE A N 1
ATOM 793 C CA . ILE A 1 98 ? 2.836 0.374 -5.346 1.00 89.12 98 ILE A CA 1
ATOM 794 C C . ILE A 1 98 ? 4.086 0.931 -4.656 1.00 89.12 98 ILE A C 1
ATOM 796 O O . ILE A 1 98 ? 4.008 1.357 -3.505 1.00 89.12 98 ILE A O 1
ATOM 800 N N . THR A 1 99 ? 5.228 1.000 -5.341 1.00 86.88 99 THR A N 1
ATOM 801 C CA . THR A 1 99 ? 6.478 1.519 -4.763 1.00 86.88 99 THR A CA 1
ATOM 802 C C . THR A 1 99 ? 6.361 2.996 -4.399 1.00 86.88 99 THR A C 1
ATOM 804 O O . THR A 1 99 ? 6.786 3.395 -3.311 1.00 86.88 99 THR A O 1
ATOM 807 N N . ALA A 1 100 ? 5.696 3.796 -5.239 1.00 85.69 100 ALA A N 1
ATOM 808 C CA . ALA A 1 100 ? 5.364 5.183 -4.926 1.00 85.69 100 ALA A CA 1
ATOM 809 C C . ALA A 1 100 ? 4.448 5.292 -3.692 1.00 85.69 100 ALA A C 1
ATOM 811 O O . ALA A 1 100 ? 4.675 6.140 -2.829 1.00 85.69 100 ALA A O 1
ATOM 812 N N . HIS A 1 101 ? 3.451 4.411 -3.556 1.00 87.56 101 HIS A N 1
ATOM 813 C CA . HIS A 1 101 ? 2.557 4.389 -2.392 1.00 87.56 101 HIS A CA 1
ATOM 814 C C . HIS A 1 101 ? 3.272 4.002 -1.085 1.00 87.56 101 HIS A C 1
ATOM 816 O O . HIS A 1 101 ? 2.977 4.548 -0.015 1.00 87.56 101 HIS A O 1
ATOM 822 N N . ILE A 1 102 ? 4.217 3.067 -1.170 1.00 87.06 102 ILE A N 1
ATOM 823 C CA . ILE A 1 102 ? 5.028 2.571 -0.050 1.00 87.06 102 ILE A CA 1
ATOM 824 C C . ILE A 1 102 ? 6.050 3.620 0.422 1.00 87.06 102 ILE A C 1
ATOM 826 O O . ILE A 1 102 ? 6.531 3.527 1.551 1.00 87.06 102 ILE A O 1
ATOM 830 N N . GLY A 1 103 ? 6.310 4.661 -0.377 1.00 81.75 103 GLY A N 1
ATOM 831 C CA . GLY A 1 103 ? 7.168 5.794 -0.020 1.00 81.75 103 GLY A CA 1
ATOM 832 C C . GLY A 1 103 ? 8.569 5.737 -0.626 1.00 81.75 103 GLY A C 1
ATOM 833 O O . GLY A 1 103 ? 9.444 6.485 -0.200 1.00 81.75 103 GLY A O 1
ATOM 834 N N . MET A 1 104 ? 8.810 4.873 -1.611 1.00 78.88 104 MET A N 1
ATOM 835 C CA . MET A 1 104 ? 10.105 4.817 -2.282 1.00 78.88 104 MET A CA 1
ATOM 836 C C . MET A 1 104 ? 10.303 5.980 -3.249 1.00 78.88 104 MET A C 1
ATOM 838 O O . MET A 1 104 ? 9.358 6.495 -3.849 1.00 78.88 104 MET A O 1
ATOM 842 N N . GLN A 1 105 ? 11.566 6.353 -3.456 1.00 66.94 105 GLN A N 1
ATOM 843 C CA . GLN A 1 105 ? 11.915 7.341 -4.468 1.00 66.94 105 GLN A CA 1
ATOM 844 C C . GLN A 1 105 ? 11.711 6.741 -5.862 1.00 66.94 105 GLN A C 1
ATOM 846 O O . GLN A 1 105 ? 12.343 5.752 -6.236 1.00 66.94 105 GLN A O 1
ATOM 851 N N . THR A 1 106 ? 10.825 7.360 -6.639 1.00 55.75 106 THR A N 1
ATOM 852 C CA . THR A 1 106 ? 10.450 6.952 -8.003 1.00 55.75 106 THR A CA 1
ATOM 853 C C . THR A 1 106 ? 11.630 6.919 -8.975 1.00 55.75 106 THR A C 1
ATOM 855 O O . THR A 1 106 ? 11.565 6.238 -9.993 1.00 55.75 106 THR A O 1
ATOM 858 N N . SER A 1 107 ? 12.742 7.576 -8.637 1.00 54.69 107 SER A N 1
ATOM 859 C CA . SER A 1 107 ? 14.015 7.512 -9.360 1.00 54.69 107 SER A CA 1
ATOM 860 C C . SER A 1 107 ? 14.672 6.124 -9.358 1.00 54.69 107 SER A C 1
ATOM 862 O O . SER A 1 107 ? 15.551 5.886 -10.180 1.00 54.69 107 SER A O 1
ATOM 864 N N . ALA A 1 108 ? 14.248 5.198 -8.490 1.00 51.03 108 ALA A N 1
ATOM 865 C CA . ALA A 1 108 ? 14.745 3.819 -8.471 1.00 51.03 108 ALA A CA 1
ATOM 866 C C . ALA A 1 108 ? 14.005 2.874 -9.442 1.00 51.03 108 ALA A C 1
ATOM 868 O O . ALA A 1 108 ? 14.487 1.775 -9.711 1.00 51.03 108 ALA A O 1
ATOM 869 N N . CYS A 1 109 ? 12.841 3.269 -9.973 1.00 51.00 109 CYS A N 1
ATOM 870 C CA . CYS A 1 109 ? 12.024 2.406 -10.825 1.00 51.00 109 CYS A CA 1
ATOM 871 C C . CYS A 1 109 ? 12.208 2.767 -12.310 1.00 51.00 109 CYS A C 1
ATOM 873 O O . CYS A 1 109 ? 11.680 3.759 -12.808 1.00 51.00 109 CYS A O 1
ATOM 875 N N . ILE A 1 110 ? 12.981 1.936 -13.014 1.00 48.56 110 ILE A N 1
ATOM 876 C CA . ILE A 1 110 ? 13.468 2.094 -14.399 1.00 48.56 110 ILE A CA 1
ATOM 877 C C . ILE A 1 110 ? 12.364 1.787 -15.425 1.00 48.56 110 ILE A C 1
ATOM 879 O O . ILE A 1 110 ? 12.547 0.999 -16.347 1.00 48.56 110 ILE A O 1
ATOM 883 N N . VAL A 1 111 ? 11.176 2.369 -15.285 1.00 50.78 111 VAL A N 1
ATOM 884 C CA . VAL A 1 111 ? 10.153 2.224 -16.327 1.00 50.78 111 VAL A CA 1
ATOM 885 C C . VAL A 1 111 ? 9.631 3.600 -16.656 1.00 50.78 111 VAL A C 1
ATOM 887 O O . VAL A 1 111 ? 8.761 4.143 -15.980 1.00 50.78 111 VAL A O 1
ATOM 890 N N . ALA A 1 112 ? 10.241 4.175 -17.692 1.00 44.44 112 ALA A N 1
ATOM 891 C CA . ALA A 1 112 ? 9.772 5.375 -18.347 1.00 44.44 112 ALA A CA 1
ATOM 892 C C . ALA A 1 112 ? 8.338 5.123 -18.821 1.00 44.44 112 ALA A C 1
ATOM 894 O O . ALA A 1 112 ? 8.111 4.603 -19.909 1.00 44.44 112 ALA A O 1
ATOM 895 N N . ILE A 1 113 ? 7.355 5.485 -18.001 1.00 49.12 113 ILE A N 1
ATOM 896 C CA . ILE A 1 113 ? 6.040 5.811 -18.527 1.00 49.12 113 ILE A CA 1
ATOM 897 C C . ILE A 1 113 ? 6.294 7.075 -19.350 1.00 49.12 113 ILE A C 1
ATOM 899 O O . ILE A 1 113 ? 6.724 8.079 -18.768 1.00 49.12 113 ILE A O 1
ATOM 903 N N . PRO A 1 114 ? 6.122 7.064 -20.683 1.00 44.56 114 PRO A N 1
ATOM 904 C CA . PRO A 1 114 ? 6.165 8.300 -21.435 1.00 44.56 114 PRO A CA 1
ATOM 905 C C . PRO A 1 114 ? 5.013 9.151 -20.911 1.00 44.56 114 PRO A C 1
ATOM 907 O O . PRO A 1 114 ? 3.853 8.910 -21.232 1.00 44.56 114 PRO A O 1
ATOM 910 N N . VAL A 1 115 ? 5.325 10.126 -20.056 1.00 51.62 115 VAL A N 1
ATOM 911 C CA . VAL A 1 115 ? 4.395 11.205 -19.742 1.00 51.62 115 VAL A CA 1
ATOM 912 C C . VAL A 1 115 ? 4.054 11.813 -21.100 1.00 51.62 115 VAL A C 1
ATOM 914 O O . VAL A 1 115 ? 4.977 12.294 -21.771 1.00 51.62 115 VAL A O 1
ATOM 917 N N . PRO A 1 116 ? 2.793 11.766 -21.571 1.00 44.50 116 PRO A N 1
ATOM 918 C CA . PRO A 1 116 ? 2.439 12.507 -22.760 1.00 44.50 116 PRO A CA 1
ATOM 919 C C . PRO A 1 116 ? 2.698 13.964 -22.401 1.00 44.50 116 PRO A C 1
ATOM 921 O O . PRO A 1 116 ? 1.998 14.552 -21.578 1.00 44.50 116 PRO A O 1
ATOM 924 N N . ARG A 1 117 ? 3.774 14.525 -22.959 1.00 47.62 117 ARG A N 1
ATOM 925 C CA . ARG A 1 117 ? 4.035 15.958 -22.921 1.00 47.62 117 ARG A CA 1
ATOM 926 C C . ARG A 1 117 ? 2.861 16.592 -23.652 1.00 47.62 117 ARG A C 1
ATOM 928 O O . ARG A 1 117 ? 2.869 16.691 -24.878 1.00 47.62 117 ARG A O 1
ATOM 935 N N . GLY A 1 118 ? 1.819 16.935 -22.900 1.00 42.34 118 GLY A N 1
ATOM 936 C CA . GLY A 1 118 ? 0.731 17.765 -23.375 1.00 42.34 118 GLY A CA 1
ATOM 937 C C . GLY A 1 118 ? 1.366 19.014 -23.959 1.00 42.34 118 GLY A C 1
ATOM 938 O O . GLY A 1 118 ? 2.061 19.756 -23.265 1.00 42.34 118 GLY A O 1
ATOM 939 N N . ARG A 1 119 ? 1.221 19.184 -25.272 1.00 48.69 119 ARG A N 1
ATOM 940 C CA . ARG A 1 119 ? 1.648 20.395 -25.959 1.00 48.69 119 ARG A CA 1
ATOM 941 C C . ARG A 1 119 ? 0.918 21.574 -25.327 1.00 48.69 119 ARG A C 1
ATOM 943 O O . ARG A 1 119 ? -0.303 21.548 -25.237 1.00 48.69 119 ARG A O 1
ATOM 950 N N . GLY A 1 120 ? 1.667 22.625 -25.016 1.00 49.88 120 GLY A N 1
ATOM 951 C CA . GLY A 1 120 ? 1.120 23.975 -25.010 1.00 49.88 120 GLY A CA 1
ATOM 952 C C . GLY A 1 120 ? 0.954 24.628 -23.646 1.00 49.88 120 GLY A C 1
ATOM 953 O O . GLY A 1 120 ? -0.155 24.945 -23.242 1.00 49.88 120 GLY A O 1
ATOM 954 N N . SER A 1 121 ? 2.066 25.024 -23.040 1.00 41.88 121 SER A N 1
ATOM 955 C CA . SER A 1 121 ? 2.155 26.391 -22.527 1.00 41.88 121 SER A CA 1
ATOM 956 C C . SER A 1 121 ? 3.560 26.922 -22.781 1.00 41.88 121 SER A C 1
ATOM 958 O O . SER A 1 121 ? 4.568 26.480 -22.237 1.00 41.88 121 SER A O 1
ATOM 960 N N . ARG A 1 122 ? 3.584 27.830 -23.753 1.00 44.62 122 ARG A N 1
ATOM 961 C CA . ARG A 1 122 ? 4.686 28.665 -24.203 1.00 44.62 122 ARG A CA 1
ATOM 962 C C . ARG A 1 122 ? 5.253 29.436 -23.007 1.00 44.62 122 ARG A C 1
ATOM 964 O O . ARG A 1 122 ? 4.700 30.460 -22.626 1.00 44.62 122 ARG A O 1
ATOM 971 N N . TRP A 1 123 ? 6.364 28.967 -22.453 1.00 41.22 123 TRP A N 1
ATOM 972 C CA . TRP A 1 123 ? 7.237 29.811 -21.647 1.00 41.22 123 TRP A CA 1
ATOM 973 C C . TRP A 1 123 ? 8.161 30.542 -22.619 1.00 41.22 123 TRP A C 1
ATOM 975 O O . TRP A 1 123 ? 9.086 29.959 -23.179 1.00 41.22 123 TRP A O 1
ATOM 985 N N . MET A 1 124 ? 7.829 31.804 -22.901 1.00 35.09 124 MET A N 1
ATOM 986 C CA . MET A 1 124 ? 8.749 32.736 -23.546 1.00 35.09 124 MET A CA 1
ATOM 987 C C . MET A 1 124 ? 9.908 32.965 -22.571 1.00 35.09 124 MET A C 1
ATOM 989 O O . MET A 1 124 ? 9.781 33.752 -21.636 1.00 35.09 124 MET A O 1
ATOM 993 N N . CYS A 1 125 ? 11.032 32.278 -22.766 1.00 36.81 125 CYS A N 1
ATOM 994 C CA . CYS A 1 125 ? 12.295 32.751 -22.219 1.00 36.81 125 CYS A CA 1
ATOM 995 C C . CYS A 1 125 ? 12.659 34.009 -23.010 1.00 36.81 125 CYS A C 1
ATOM 997 O O . CYS A 1 125 ? 13.077 33.926 -24.163 1.00 36.81 125 CYS A O 1
ATOM 999 N N . GLY A 1 126 ? 12.407 35.172 -22.410 1.00 40.44 126 GLY A N 1
ATOM 1000 C CA . GLY A 1 126 ? 12.902 36.441 -22.917 1.00 40.44 126 GLY A CA 1
ATOM 1001 C C . GLY A 1 126 ? 14.424 36.391 -22.991 1.00 40.44 126 GLY A C 1
ATOM 1002 O O . GLY A 1 126 ? 15.096 36.044 -22.022 1.00 40.44 126 GLY A O 1
ATOM 1003 N N . ASN A 1 127 ? 14.943 36.705 -24.171 1.00 47.56 127 ASN A N 1
ATOM 1004 C CA . ASN A 1 127 ? 16.363 36.828 -24.439 1.00 47.56 127 ASN A CA 1
ATOM 1005 C C . ASN A 1 127 ? 16.965 37.897 -23.519 1.00 47.56 127 ASN A C 1
ATOM 1007 O O . ASN A 1 127 ? 16.634 39.073 -23.641 1.00 47.56 127 ASN A O 1
ATOM 1011 N N . ALA A 1 128 ? 17.888 37.498 -22.651 1.00 40.94 128 ALA A N 1
ATOM 1012 C CA . ALA A 1 128 ? 18.855 38.404 -22.055 1.00 40.94 128 ALA A CA 1
ATOM 1013 C C . ALA A 1 128 ? 20.246 37.883 -22.413 1.00 40.94 128 ALA A C 1
ATOM 1015 O O . ALA A 1 128 ? 20.874 37.115 -21.689 1.00 40.94 128 ALA A O 1
ATOM 1016 N N . THR A 1 129 ? 20.716 38.285 -23.591 1.00 50.22 129 THR A N 1
ATOM 1017 C CA . THR A 1 129 ? 22.146 38.447 -23.826 1.00 50.22 129 THR A CA 1
ATOM 1018 C C . THR A 1 129 ? 22.675 39.385 -22.746 1.00 50.22 129 THR A C 1
ATOM 1020 O O . THR A 1 129 ? 22.181 40.504 -22.661 1.00 50.22 129 THR A O 1
ATOM 1023 N N . HIS A 1 130 ? 23.620 38.941 -21.924 1.00 37.53 130 HIS A N 1
ATOM 1024 C CA . HIS A 1 130 ? 24.874 39.64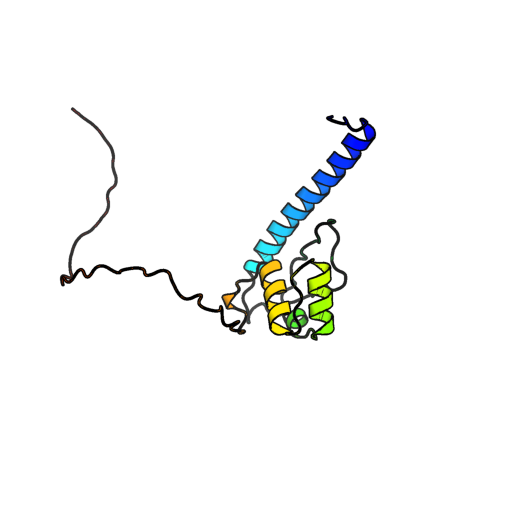8 -21.666 1.00 37.53 130 HIS A CA 1
ATOM 1025 C C . HIS A 1 130 ? 25.809 38.747 -20.857 1.00 37.53 130 HIS A C 1
ATOM 1027 O O . HIS A 1 130 ? 25.509 38.288 -19.760 1.00 37.53 130 HIS A O 1
ATOM 1033 N N . SER A 1 131 ? 26.957 38.497 -21.474 1.00 41.78 131 SER A N 1
ATOM 1034 C CA . SER A 1 131 ? 28.192 38.060 -20.846 1.00 41.78 131 SER A CA 1
ATOM 1035 C C . SER A 1 131 ? 28.523 38.958 -19.655 1.00 41.78 131 SER A C 1
ATOM 1037 O O . SER A 1 131 ? 28.590 40.171 -19.836 1.00 41.78 131 SER A O 1
ATOM 1039 N N . THR A 1 132 ? 28.760 38.393 -18.471 1.00 40.09 132 THR A N 1
ATOM 1040 C CA . THR A 1 132 ? 29.959 38.691 -17.665 1.00 40.09 132 THR A CA 1
ATOM 1041 C C . THR A 1 132 ? 30.029 37.782 -16.443 1.00 40.09 132 THR A C 1
ATOM 1043 O O . THR A 1 132 ? 29.120 37.694 -15.625 1.00 40.09 132 THR A O 1
ATOM 1046 N N . SER A 1 133 ? 31.146 37.069 -16.370 1.00 37.16 133 SER A N 1
ATOM 1047 C CA . SER A 1 133 ? 31.626 36.366 -15.192 1.00 37.16 133 SER A CA 1
ATOM 1048 C C . SER A 1 133 ? 32.325 37.356 -14.257 1.00 37.16 133 SER A C 1
ATOM 1050 O O . SER A 1 133 ? 32.928 38.320 -14.728 1.00 37.16 133 SER A O 1
ATOM 1052 N N . VAL A 1 134 ? 32.346 36.981 -12.974 1.00 44.44 134 VAL A N 1
ATOM 1053 C CA . VAL A 1 134 ? 33.218 37.442 -11.879 1.00 44.44 134 VAL A CA 1
ATOM 1054 C C . VAL A 1 134 ? 32.644 38.551 -10.981 1.00 44.44 134 VAL A C 1
ATOM 1056 O O . VAL A 1 134 ? 32.517 39.693 -11.400 1.00 44.44 134 VAL A O 1
ATOM 1059 N N . ARG A 1 135 ? 32.475 38.168 -9.697 1.00 42.34 135 ARG A N 1
ATOM 1060 C CA . ARG A 1 135 ? 32.243 38.979 -8.478 1.00 42.34 135 ARG A CA 1
ATOM 1061 C C . ARG A 1 135 ? 30.824 39.540 -8.319 1.00 42.34 135 ARG A C 1
ATOM 1063 O O . ARG A 1 135 ? 30.436 40.468 -9.001 1.00 42.34 135 ARG A O 1
ATOM 1070 N N . ASP A 1 136 ? 30.046 39.003 -7.382 1.00 37.59 136 ASP A N 1
ATOM 1071 C CA . ASP A 1 136 ? 30.111 39.495 -6.006 1.00 37.59 136 ASP A CA 1
ATOM 1072 C C . ASP A 1 136 ? 29.194 38.722 -5.051 1.00 37.59 136 ASP A C 1
ATOM 1074 O O . ASP A 1 136 ? 28.138 38.191 -5.386 1.00 37.59 136 ASP A O 1
ATOM 1078 N N . THR A 1 137 ? 29.715 38.634 -3.841 1.00 41.06 137 THR A N 1
ATOM 1079 C CA . THR A 1 137 ? 29.212 38.034 -2.615 1.00 41.06 137 THR A CA 1
ATOM 1080 C C . THR A 1 137 ? 27.859 38.627 -2.211 1.00 41.06 137 THR A C 1
ATOM 1082 O O . THR A 1 137 ? 27.769 39.824 -1.963 1.00 41.06 137 THR A O 1
ATOM 1085 N N . ILE A 1 138 ? 26.822 37.797 -2.057 1.00 37.00 138 ILE A N 1
ATOM 1086 C CA . ILE A 1 138 ? 25.610 38.170 -1.312 1.00 37.00 138 ILE A CA 1
ATOM 1087 C C . ILE A 1 138 ? 25.687 37.489 0.052 1.00 37.00 138 ILE A C 1
ATOM 1089 O O . ILE A 1 138 ? 25.428 36.293 0.183 1.00 37.00 138 ILE A O 1
ATOM 1093 N N . VAL A 1 139 ? 26.049 38.265 1.071 1.00 45.59 139 VAL A N 1
ATOM 1094 C CA . VAL A 1 139 ? 25.675 37.987 2.460 1.00 45.59 139 VAL A CA 1
ATOM 1095 C C . VAL A 1 139 ? 24.937 39.227 2.950 1.00 45.59 139 VAL A C 1
ATOM 1097 O O . VAL A 1 139 ? 25.535 40.133 3.519 1.00 45.59 139 VAL A O 1
ATOM 1100 N N . ASP A 1 140 ? 23.634 39.280 2.678 1.00 38.25 140 ASP A N 1
ATOM 1101 C CA . ASP A 1 140 ? 22.729 40.247 3.297 1.00 38.25 140 ASP A CA 1
ATOM 1102 C C . ASP A 1 140 ? 22.272 39.684 4.646 1.00 38.25 140 ASP A C 1
ATOM 1104 O O . ASP A 1 140 ? 21.432 38.786 4.733 1.00 38.25 140 ASP A O 1
ATOM 1108 N N . LEU A 1 141 ? 22.891 40.179 5.716 1.00 45.81 141 LEU A N 1
ATOM 1109 C CA . LEU A 1 141 ? 22.561 39.852 7.099 1.00 45.81 141 LEU A CA 1
ATOM 1110 C C . LEU A 1 141 ? 22.847 41.081 7.966 1.00 45.81 141 LEU A C 1
ATOM 1112 O O . LEU A 1 141 ? 23.914 41.178 8.554 1.00 45.81 141 LEU A O 1
ATOM 1116 N N . HIS A 1 142 ? 21.901 42.018 8.038 1.00 40.00 142 HIS A N 1
ATOM 1117 C CA . HIS A 1 142 ? 21.320 42.493 9.302 1.00 40.00 142 HIS A CA 1
ATOM 1118 C C . HIS A 1 142 ? 20.431 43.723 9.093 1.00 40.00 142 HIS A C 1
ATOM 1120 O O . HIS A 1 142 ? 20.870 44.790 8.671 1.00 40.00 142 HIS A O 1
ATOM 1126 N N . CYS A 1 143 ? 19.183 43.597 9.542 1.00 42.94 143 CYS A N 1
ATOM 1127 C CA . CYS A 1 143 ? 18.459 44.709 10.140 1.00 42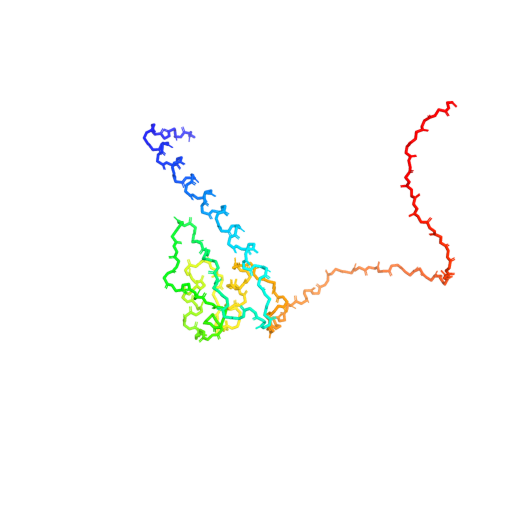.94 143 CYS A CA 1
ATOM 1128 C C . CYS A 1 143 ? 19.325 45.380 11.226 1.00 42.94 143 CYS A C 1
ATOM 1130 O O . CYS A 1 143 ? 19.883 44.666 12.052 1.00 42.94 143 CYS A O 1
ATOM 1132 N N . ILE A 1 144 ? 19.362 46.720 11.276 1.00 41.66 144 ILE A N 1
ATOM 1133 C CA . ILE A 1 144 ? 19.063 47.570 12.456 1.00 41.66 144 ILE A CA 1
ATOM 1134 C C . ILE A 1 144 ? 19.290 49.061 12.102 1.00 41.66 144 ILE A C 1
ATOM 1136 O O . ILE A 1 144 ? 20.402 49.561 12.012 1.00 41.66 144 ILE A O 1
ATOM 1140 N N . ARG A 1 145 ? 18.162 49.748 11.888 1.00 39.84 145 ARG A N 1
ATOM 1141 C CA . ARG A 1 145 ? 17.717 51.049 12.430 1.00 39.84 145 ARG A CA 1
ATOM 1142 C C . ARG A 1 145 ? 18.733 51.941 13.185 1.00 39.84 145 ARG A C 1
ATOM 1144 O O . ARG A 1 145 ? 19.219 51.526 14.233 1.00 39.84 145 ARG A O 1
ATOM 1151 N N . ARG A 1 146 ? 18.825 53.218 12.764 1.00 38.19 146 ARG A N 1
ATOM 1152 C CA . ARG A 1 146 ? 18.853 54.510 13.523 1.00 38.19 146 ARG A CA 1
ATOM 1153 C C . ARG A 1 146 ? 19.634 55.546 12.687 1.00 38.19 146 ARG A C 1
ATOM 1155 O O . ARG A 1 146 ? 20.705 55.210 12.212 1.00 38.19 146 ARG A O 1
ATOM 1162 N N . GLY A 1 147 ? 19.198 56.781 12.471 1.00 40.78 147 GLY A N 1
ATOM 1163 C CA . GLY A 1 147 ? 18.024 57.548 12.886 1.00 40.78 147 GLY A CA 1
ATOM 1164 C C . GLY A 1 147 ? 17.922 58.797 12.012 1.00 40.78 147 GLY A C 1
ATOM 1165 O O . GLY A 1 147 ? 18.796 58.962 11.133 1.00 40.78 147 GLY A O 1
#

Foldseek 3Di:
DPPDDDPVVVVVVVVQVVLQVVLVVQLVVQLVVLQVDDPPVCQQPARRFRAASSNHTDPLDDGGNVRLVPDDLVSLQVVCVRNPHDRDSDSLVSSLRVSVSSNYDSVVRPDPPPPPPPDDDDDPPPDDDDDDDDDDDDDDDDDDDDD

Radius of gyration: 24.51 Å; Cα contacts (8 Å, |Δi|>4): 119; chains: 1; bounding box: 65×69×48 Å

Nearest PDB structures (foldseek):
  9ja6-assembly1_A  TM=6.615E-01  e=6.504E-01  Schizosaccharomyces pombe 972h-
  9ja5-assembly1_A  TM=6.069E-01  e=4.335E-01  Schizosaccharomyces pombe 972h-
  1zbu-assembly2_B  TM=8.947E-01  e=2.465E+00  Homo sapiens
  4l8r-assembly1_B  TM=9.006E-01  e=4.152E+00  Homo sapiens

Secondary structure (DSSP, 8-state):
------HHHHHHHHHHHHHHHHHHHHHHHHHHHHHH--TTTTTTSBPPPPPPTTSPPPTT--SBHHHHHT--HHHHHHHHHHTTPPP-S-HHHHHHHHHHHHT--GGG---------------------------------------

Solvent-accessible surface area (backbone atoms only — not comparable to full-atom values): 9329 Å² total; per-residue (Å²): 135,87,82,78,65,54,78,65,55,48,51,54,48,52,51,50,49,51,47,43,54,49,32,53,52,50,29,52,52,17,21,53,58,35,40,69,57,47,83,77,84,44,33,79,48,72,55,54,76,58,47,35,86,87,48,47,71,60,93,73,61,54,62,22,54,56,53,56,72,66,50,50,56,66,55,31,39,51,44,22,51,70,64,73,43,83,72,60,98,46,47,66,60,21,48,51,54,47,41,49,70,50,32,38,63,66,89,76,57,94,64,87,71,79,72,79,77,74,84,81,81,86,76,79,78,75,86,75,91,72,92,79,84,84,87,81,88,86,81,92,82,75,92,80,91,85,133

pLDDT: mean 72.97, std 19.61, range [35.09, 91.62]

Mean predicted aligned error: 14.71 Å